Protein AF-A0A4Q3V142-F1 (afdb_monomer_lite)

Sequence (77 aa):
PYLYAVGLFLVGYVGLAISLWPYIVPFEMIPAEAAAADNALALLLWGALPMLPIILGYTAYVYWLFRAKVTDEASYH

pLDDT: mean 90.07, std 12.31, range [46.5, 98.44]

Structure (mmCIF, N/CA/C/O backbone):
data_AF-A0A4Q3V142-F1
#
_entry.id   AF-A0A4Q3V142-F1
#
loop_
_atom_site.group_PDB
_atom_site.id
_atom_site.type_symbol
_atom_site.label_atom_id
_atom_site.label_alt_id
_atom_site.label_comp_id
_atom_site.label_asym_id
_atom_site.label_entity_id
_atom_site.label_seq_id
_atom_site.pdbx_PDB_ins_code
_atom_site.Cartn_x
_atom_site.Cartn_y
_atom_site.Cartn_z
_atom_site.occupancy
_atom_site.B_iso_or_equiv
_atom_site.auth_seq_id
_atom_site.auth_comp_id
_atom_site.auth_asym_id
_atom_site.auth_atom_id
_atom_site.pdbx_PDB_model_num
ATOM 1 N N . PRO A 1 1 ? -17.906 -12.112 8.968 1.00 83.94 1 PRO A N 1
ATOM 2 C CA . PRO A 1 1 ? -18.280 -11.971 7.533 1.00 83.94 1 PRO A CA 1
ATOM 3 C C . PRO A 1 1 ? -17.405 -10.951 6.781 1.00 83.94 1 PRO A C 1
ATOM 5 O O . PRO A 1 1 ? -16.862 -11.306 5.745 1.00 83.94 1 PRO A O 1
ATOM 8 N N . TYR A 1 2 ? -17.205 -9.734 7.313 1.00 87.62 2 TYR A N 1
ATOM 9 C CA . TYR A 1 2 ? -16.428 -8.672 6.645 1.00 87.62 2 TYR A CA 1
ATOM 10 C C . TYR A 1 2 ? -14.975 -9.061 6.310 1.00 87.62 2 TYR A C 1
ATOM 12 O O . TYR A 1 2 ? -14.590 -9.023 5.149 1.00 87.62 2 TYR A O 1
ATOM 20 N N . LEU A 1 3 ? -14.184 -9.512 7.293 1.00 91.19 3 LEU A N 1
ATOM 21 C CA . LEU A 1 3 ? -12.779 -9.889 7.060 1.00 91.19 3 LEU A CA 1
ATOM 22 C C . LEU A 1 3 ? -12.626 -11.044 6.059 1.00 91.19 3 LEU A C 1
ATOM 24 O O . LEU A 1 3 ? -11.697 -11.043 5.260 1.00 91.19 3 LEU A O 1
ATOM 28 N N . TYR A 1 4 ? -13.561 -11.998 6.062 1.00 95.31 4 TYR A N 1
ATOM 29 C CA . TYR A 1 4 ? -13.583 -13.083 5.079 1.00 95.31 4 TYR A CA 1
ATOM 30 C C . TYR A 1 4 ? -13.904 -12.579 3.669 1.00 95.31 4 TYR A C 1
ATOM 32 O O . TYR A 1 4 ? -13.296 -13.049 2.714 1.00 95.31 4 TYR A O 1
ATOM 40 N N . ALA A 1 5 ? -14.803 -11.599 3.531 1.00 95.81 5 ALA A N 1
ATOM 41 C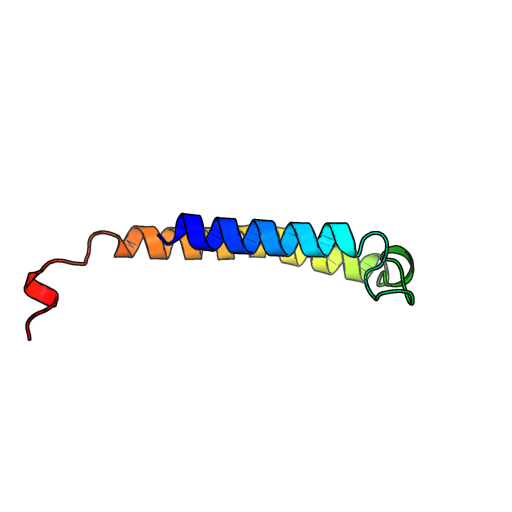 CA . ALA A 1 5 ? -15.067 -10.956 2.246 1.00 95.81 5 ALA A CA 1
ATOM 42 C C . ALA A 1 5 ? -13.831 -10.193 1.741 1.00 95.81 5 ALA A C 1
ATOM 44 O O . ALA A 1 5 ? -13.446 -10.363 0.588 1.00 95.81 5 ALA A O 1
ATOM 45 N N . VAL A 1 6 ? -13.155 -9.431 2.612 1.00 95.00 6 VAL A N 1
ATOM 46 C CA . VAL A 1 6 ? -11.884 -8.760 2.276 1.00 95.00 6 VAL A CA 1
ATOM 47 C C . VAL A 1 6 ? -10.837 -9.782 1.825 1.00 95.00 6 VAL A C 1
ATOM 49 O O . VAL A 1 6 ? -10.228 -9.609 0.774 1.00 95.00 6 VAL A O 1
ATOM 52 N N . GLY A 1 7 ? -10.671 -10.877 2.572 1.00 97.06 7 GLY A N 1
ATOM 53 C CA . GLY A 1 7 ? -9.751 -11.957 2.216 1.00 97.06 7 GLY A CA 1
ATOM 54 C C . GLY A 1 7 ? -10.073 -12.597 0.864 1.00 97.06 7 GLY A C 1
ATOM 55 O O . GLY A 1 7 ? -9.172 -12.781 0.051 1.00 97.06 7 GLY A O 1
ATOM 56 N N . LEU A 1 8 ? -11.349 -12.877 0.585 1.00 97.56 8 LEU A N 1
ATOM 57 C CA . LEU A 1 8 ? -11.789 -13.444 -0.692 1.00 97.56 8 LEU A CA 1
ATOM 58 C C . LEU A 1 8 ? -11.452 -12.522 -1.874 1.00 97.56 8 LEU A C 1
ATOM 60 O O . LEU A 1 8 ? -10.912 -12.986 -2.878 1.00 97.56 8 LEU A O 1
ATOM 64 N N . PHE A 1 9 ? -11.719 -11.220 -1.743 1.00 96.94 9 PHE A N 1
ATOM 65 C CA . PHE A 1 9 ? -11.374 -10.234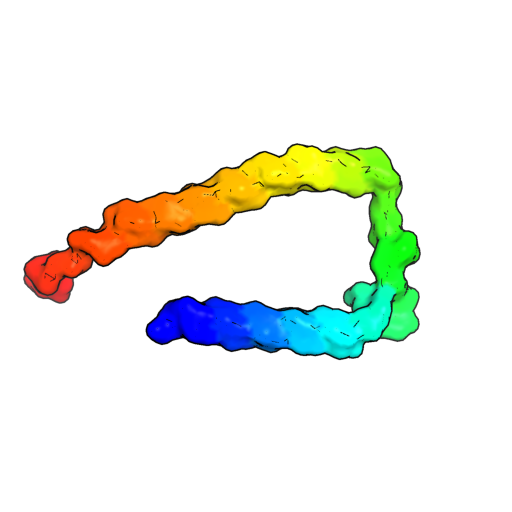 -2.770 1.00 96.94 9 PHE A CA 1
ATOM 66 C C . PHE A 1 9 ? -9.862 -10.113 -2.972 1.00 96.94 9 PHE A C 1
ATOM 68 O O . PHE A 1 9 ? -9.404 -10.066 -4.113 1.00 96.94 9 PHE A O 1
ATOM 75 N N . LEU A 1 10 ? -9.082 -10.107 -1.888 1.00 97.88 10 LEU A N 1
ATOM 76 C CA . LEU A 1 10 ? -7.621 -10.058 -1.965 1.00 97.88 10 LEU A CA 1
ATOM 77 C C . LEU A 1 10 ? -7.053 -11.277 -2.694 1.00 97.88 10 LEU A C 1
ATOM 79 O O . LEU A 1 10 ? -6.227 -11.115 -3.588 1.00 97.88 10 LEU A O 1
ATOM 83 N N . VAL A 1 11 ? -7.519 -12.485 -2.364 1.00 98.12 11 VAL A N 1
ATOM 84 C CA . VAL A 1 11 ? -7.079 -13.717 -3.038 1.00 98.12 11 VAL A CA 1
ATOM 85 C C . VAL A 1 11 ? -7.443 -13.689 -4.522 1.00 98.12 11 VAL A C 1
ATOM 87 O O . VAL A 1 11 ? -6.597 -14.010 -5.353 1.00 98.12 11 VAL A O 1
ATOM 90 N N . GLY A 1 12 ? -8.659 -13.254 -4.873 1.00 97.69 12 GLY A N 1
ATOM 91 C CA . GLY A 1 12 ? -9.069 -13.103 -6.271 1.00 97.69 12 GLY A CA 1
ATOM 92 C C . GLY A 1 12 ? -8.196 -12.104 -7.039 1.00 97.69 12 GLY A C 1
ATOM 93 O O . GLY A 1 12 ? -7.749 -12.398 -8.146 1.00 97.69 12 GLY A O 1
ATOM 94 N N . TYR A 1 13 ? -7.889 -10.957 -6.429 1.00 96.94 13 TYR A N 1
ATOM 95 C CA . TYR A 1 13 ? -7.035 -9.932 -7.030 1.00 96.94 13 TYR A CA 1
ATOM 96 C C . TYR A 1 13 ? -5.590 -10.413 -7.219 1.00 96.94 13 TYR A C 1
ATOM 98 O O . TYR A 1 13 ? -5.001 -10.204 -8.277 1.00 96.94 13 TYR A O 1
ATOM 106 N N . VAL A 1 14 ? -5.028 -11.112 -6.229 1.00 97.88 14 VAL A N 1
ATOM 107 C CA . VAL A 1 14 ? -3.689 -11.712 -6.329 1.00 97.88 14 VAL A CA 1
ATOM 108 C C . VAL A 1 14 ? -3.654 -12.803 -7.398 1.00 97.88 14 VAL A C 1
ATOM 110 O O . VAL A 1 14 ? -2.725 -12.831 -8.200 1.00 97.88 14 VAL A O 1
ATOM 113 N N . GLY A 1 15 ? -4.671 -13.668 -7.459 1.00 97.44 15 GLY A N 1
ATOM 114 C CA . GLY A 1 15 ? -4.783 -14.691 -8.500 1.00 97.44 15 GLY A CA 1
ATOM 115 C C . GLY A 1 15 ? -4.811 -14.084 -9.905 1.00 97.44 15 GLY A C 1
ATOM 116 O O . GLY A 1 15 ? -4.115 -14.569 -10.798 1.00 97.44 15 GLY A O 1
ATOM 117 N N . LEU A 1 16 ? -5.537 -12.977 -10.084 1.00 95.25 16 LEU A N 1
ATOM 118 C CA . LEU A 1 16 ? -5.542 -12.210 -11.329 1.00 95.25 16 LEU A CA 1
ATOM 119 C C . LEU A 1 16 ? -4.157 -11.624 -11.635 1.00 95.25 16 LEU A C 1
ATOM 121 O O . LEU A 1 16 ? -3.658 -11.801 -12.743 1.00 95.25 16 LEU A O 1
ATOM 125 N N . ALA A 1 17 ? -3.514 -10.976 -10.661 1.00 94.50 17 ALA A N 1
ATOM 126 C CA . ALA A 1 17 ? -2.192 -10.377 -10.844 1.00 94.50 17 ALA A CA 1
ATOM 127 C C . ALA A 1 17 ? -1.131 -11.418 -11.245 1.00 94.50 17 ALA A C 1
ATOM 129 O O . ALA A 1 17 ? -0.350 -11.179 -12.162 1.00 94.50 17 ALA A O 1
ATOM 130 N N . ILE A 1 18 ? -1.142 -12.594 -10.608 1.00 95.75 18 ILE A N 1
ATOM 131 C CA . ILE A 1 18 ? -0.244 -13.709 -10.946 1.00 95.75 18 ILE A CA 1
ATOM 132 C C . ILE A 1 18 ? -0.537 -14.245 -12.349 1.00 95.75 18 ILE A C 1
ATOM 134 O O . ILE A 1 18 ? 0.394 -14.554 -13.085 1.00 95.75 18 ILE A O 1
ATOM 138 N N . SER A 1 19 ? -1.812 -14.338 -12.733 1.00 94.38 19 SER A N 1
ATOM 139 C CA . SER A 1 19 ? -2.204 -14.850 -14.053 1.00 94.38 19 SER A CA 1
ATOM 140 C C . SER A 1 19 ? -1.774 -13.933 -15.200 1.00 94.38 19 SER A C 1
ATOM 142 O O . SER A 1 19 ? -1.559 -14.407 -16.311 1.00 94.38 19 SER A O 1
ATOM 144 N N . LEU A 1 20 ? -1.676 -12.627 -14.941 1.00 93.12 20 LEU A N 1
ATOM 145 C CA . LEU A 1 20 ? -1.266 -11.632 -15.931 1.00 93.12 20 LEU A CA 1
ATOM 146 C C . LEU A 1 20 ? 0.247 -11.419 -15.975 1.00 93.12 20 LEU A C 1
ATOM 148 O O . LEU A 1 20 ? 0.767 -11.022 -17.014 1.00 93.12 20 LEU A O 1
ATOM 152 N N . TRP A 1 21 ? 0.961 -11.710 -14.887 1.00 92.12 21 TRP A N 1
ATOM 153 C CA . TRP A 1 21 ? 2.414 -11.581 -14.834 1.00 92.12 21 TRP A CA 1
ATOM 154 C C . TRP A 1 21 ? 3.089 -12.382 -15.968 1.00 92.12 21 TRP A C 1
ATOM 156 O O . TRP A 1 21 ? 2.777 -13.561 -16.140 1.00 92.12 21 TRP A O 1
ATOM 166 N N . PRO A 1 22 ? 4.034 -11.803 -16.738 1.00 93.38 22 PRO A N 1
ATOM 167 C CA . PRO A 1 22 ? 4.746 -10.535 -16.520 1.00 93.38 22 PRO A CA 1
ATOM 168 C C . PRO A 1 22 ? 4.105 -9.293 -17.167 1.00 93.38 22 PRO A C 1
ATOM 170 O O . PRO A 1 22 ? 4.718 -8.228 -17.174 1.00 93.38 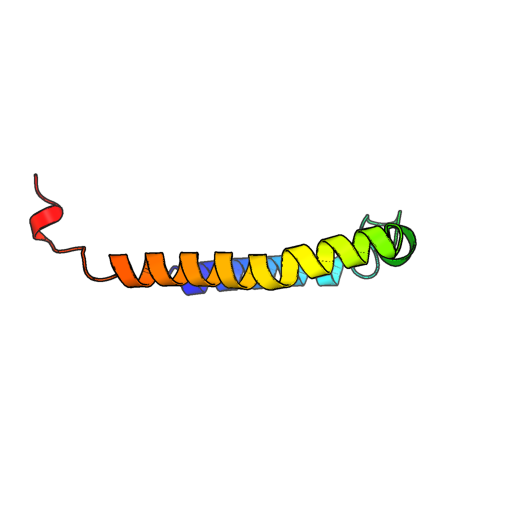22 PRO A O 1
ATOM 173 N N . TYR A 1 23 ? 2.910 -9.409 -17.734 1.00 94.88 23 TYR A N 1
ATOM 174 C CA . TYR A 1 23 ? 2.252 -8.347 -18.488 1.00 94.88 23 TYR A CA 1
ATOM 175 C C . TYR A 1 23 ? 1.353 -7.489 -17.592 1.00 94.88 23 TYR A C 1
ATOM 177 O O . TYR A 1 23 ? 0.576 -8.002 -16.789 1.00 94.88 23 TYR A O 1
ATOM 185 N N . ILE A 1 24 ? 1.423 -6.165 -17.759 1.00 91.25 24 ILE A N 1
ATOM 186 C CA . ILE A 1 24 ? 0.448 -5.235 -17.160 1.00 91.25 24 ILE A CA 1
ATOM 187 C C . ILE A 1 24 ? -0.737 -4.995 -18.106 1.00 91.25 24 ILE A C 1
ATOM 189 O O . ILE A 1 24 ? -1.867 -4.818 -17.656 1.00 91.25 24 ILE A O 1
ATOM 193 N N . VAL A 1 25 ? -0.482 -5.067 -19.416 1.00 91.00 25 VAL A N 1
ATOM 194 C CA . VAL A 1 25 ? -1.490 -5.137 -20.478 1.00 91.00 25 VAL A CA 1
ATOM 195 C C . VAL A 1 25 ? -1.237 -6.436 -21.251 1.00 91.00 25 VAL A C 1
ATOM 197 O O . VAL A 1 25 ? -0.139 -6.585 -21.800 1.00 91.00 25 VAL A O 1
ATOM 200 N N . PRO A 1 26 ? -2.188 -7.394 -21.273 1.00 89.44 26 PRO A N 1
ATOM 201 C CA . PRO A 1 26 ? -1.974 -8.712 -21.869 1.00 89.44 26 PRO A CA 1
ATOM 202 C C . PRO A 1 26 ? -1.437 -8.621 -23.297 1.00 89.44 26 PRO A C 1
ATOM 204 O O . PRO A 1 26 ? -2.047 -7.962 -24.131 1.00 89.44 26 PRO A O 1
ATOM 207 N N . PHE A 1 27 ? -0.322 -9.306 -23.564 1.00 86.31 27 PHE A N 1
ATOM 208 C CA . PHE A 1 27 ? 0.335 -9.397 -24.879 1.00 86.31 27 PHE A CA 1
ATOM 209 C C . PHE A 1 27 ? 0.854 -8.079 -25.479 1.00 86.31 27 PHE A C 1
ATOM 211 O O . PHE A 1 27 ? 1.367 -8.104 -26.593 1.00 86.31 27 PHE A O 1
ATOM 218 N N . GLU A 1 28 ? 0.769 -6.964 -24.751 1.00 91.56 28 GLU A N 1
ATOM 219 C CA . GLU A 1 28 ? 1.128 -5.635 -25.265 1.00 91.56 28 GLU A CA 1
ATOM 220 C C . GLU A 1 28 ? 2.344 -5.044 -24.551 1.00 91.56 28 GLU A C 1
ATOM 222 O O . GLU A 1 28 ? 3.251 -4.544 -25.207 1.00 91.56 28 GLU A O 1
ATOM 227 N N . MET A 1 29 ? 2.375 -5.071 -23.210 1.00 92.81 29 MET A N 1
ATOM 228 C CA . MET A 1 29 ? 3.379 -4.311 -22.456 1.00 92.81 29 MET A CA 1
ATOM 229 C C . MET A 1 29 ? 3.698 -4.918 -21.089 1.00 92.81 29 MET A C 1
ATOM 231 O O . MET A 1 29 ? 2.799 -5.329 -20.339 1.00 92.81 29 MET A O 1
ATOM 235 N N . ILE A 1 30 ? 4.986 -4.913 -20.738 1.00 95.12 30 ILE A N 1
ATOM 236 C CA . ILE A 1 30 ? 5.480 -5.284 -19.402 1.00 95.12 30 ILE A CA 1
ATOM 237 C C . ILE A 1 30 ? 5.731 -4.038 -18.525 1.00 95.12 30 ILE A C 1
ATOM 239 O O . ILE A 1 30 ? 5.952 -2.947 -19.051 1.00 95.12 30 ILE A O 1
ATOM 243 N N . PRO A 1 31 ? 5.753 -4.154 -17.180 1.00 92.88 31 PRO A N 1
ATOM 244 C CA . PRO A 1 31 ? 5.908 -3.005 -16.281 1.00 92.88 31 PRO A CA 1
ATOM 245 C C . PRO A 1 31 ? 7.135 -2.123 -16.545 1.00 92.88 31 PRO A C 1
ATOM 247 O O . PRO A 1 31 ? 7.071 -0.918 -16.328 1.00 92.88 31 PRO A O 1
ATOM 250 N N . ALA A 1 32 ? 8.239 -2.706 -17.021 1.00 91.31 32 ALA A N 1
ATOM 251 C CA . ALA A 1 32 ? 9.456 -1.960 -17.341 1.00 91.31 32 ALA A CA 1
ATOM 252 C C . ALA A 1 32 ? 9.278 -1.015 -18.543 1.00 91.31 32 ALA A C 1
ATOM 254 O O . ALA A 1 32 ? 9.870 0.057 -18.570 1.00 91.31 32 ALA A O 1
ATOM 255 N N . GLU A 1 33 ? 8.446 -1.395 -19.513 1.00 92.81 33 GLU A N 1
ATOM 256 C CA . GLU A 1 33 ? 8.132 -0.587 -20.699 1.00 92.81 33 GLU A CA 1
ATOM 257 C C . GLU A 1 33 ? 7.056 0.464 -20.397 1.00 92.81 33 GLU A C 1
ATOM 259 O O . GLU A 1 33 ? 7.042 1.535 -20.996 1.00 92.81 33 GLU A O 1
ATOM 264 N N . ALA A 1 34 ? 6.180 0.170 -19.431 1.00 90.62 34 ALA A N 1
ATOM 265 C CA . ALA A 1 34 ? 5.124 1.065 -18.961 1.00 90.62 34 ALA A CA 1
ATOM 266 C C . ALA A 1 34 ? 5.609 2.126 -17.956 1.00 90.62 34 ALA A C 1
ATOM 268 O O . ALA A 1 34 ? 4.817 2.960 -17.508 1.00 90.62 34 ALA A O 1
ATOM 269 N N . ALA A 1 35 ? 6.874 2.062 -17.533 1.00 92.56 35 ALA A N 1
ATOM 270 C CA . ALA A 1 35 ? 7.399 2.914 -16.479 1.00 92.56 35 ALA A CA 1
ATOM 271 C C . ALA A 1 35 ? 7.435 4.387 -16.916 1.00 92.56 35 ALA A C 1
ATOM 273 O O . ALA A 1 35 ? 7.941 4.741 -17.981 1.00 92.56 35 ALA A O 1
ATOM 274 N N . ALA A 1 36 ? 6.911 5.267 -16.061 1.00 93.31 36 ALA A N 1
ATOM 275 C CA . ALA A 1 36 ? 7.098 6.705 -16.211 1.00 93.31 36 ALA A CA 1
ATOM 276 C C . ALA A 1 36 ? 8.564 7.096 -15.946 1.00 93.31 36 ALA A C 1
ATOM 278 O O . ALA A 1 36 ? 9.342 6.305 -15.418 1.00 93.31 36 ALA A O 1
ATOM 279 N N . ALA A 1 37 ? 8.930 8.343 -16.255 1.00 96.25 37 ALA A N 1
ATOM 280 C CA . ALA A 1 37 ? 10.254 8.868 -15.927 1.00 96.25 37 ALA A CA 1
ATOM 281 C C . ALA A 1 37 ? 10.571 8.727 -14.422 1.00 96.25 37 ALA A C 1
ATOM 283 O O . ALA A 1 37 ? 9.708 8.971 -13.571 1.00 96.25 37 ALA A O 1
ATOM 284 N N . ASP A 1 38 ? 11.823 8.389 -14.094 1.00 95.81 38 ASP A N 1
ATOM 285 C CA . ASP A 1 38 ? 12.260 8.053 -12.728 1.00 95.81 38 ASP A CA 1
ATOM 286 C C . ASP A 1 38 ? 11.923 9.136 -11.693 1.00 95.81 38 ASP A C 1
ATOM 288 O O . ASP A 1 38 ? 11.544 8.837 -10.561 1.00 95.81 38 ASP A O 1
ATOM 292 N N . ASN A 1 39 ? 12.009 10.413 -12.078 1.00 96.50 39 ASN A N 1
ATOM 293 C CA . ASN A 1 39 ? 11.671 11.541 -11.211 1.00 96.50 39 ASN A CA 1
ATOM 294 C C . ASN A 1 39 ? 10.171 11.601 -10.873 1.00 96.50 39 ASN A C 1
ATOM 296 O O . ASN A 1 39 ? 9.810 11.915 -9.739 1.00 96.50 39 ASN A O 1
ATOM 300 N N . ALA A 1 40 ? 9.300 11.285 -11.833 1.00 97.12 40 ALA A N 1
ATOM 301 C CA . ALA A 1 40 ? 7.861 11.218 -11.621 1.00 97.12 40 ALA A CA 1
ATOM 302 C C . ALA A 1 40 ? 7.497 10.025 -10.728 1.00 97.12 40 ALA A C 1
ATOM 304 O O . ALA A 1 40 ? 6.687 10.168 -9.811 1.00 97.12 40 ALA A O 1
ATOM 305 N N . LEU A 1 41 ? 8.144 8.873 -10.939 1.00 96.31 41 LEU A N 1
ATOM 306 C CA . LEU A 1 41 ? 7.942 7.688 -10.105 1.00 96.31 41 LEU A CA 1
ATOM 307 C C . LEU A 1 41 ? 8.420 7.925 -8.663 1.00 96.31 41 LEU A C 1
ATOM 309 O O . LEU A 1 41 ? 7.720 7.572 -7.714 1.00 96.31 41 LEU A O 1
ATOM 313 N N . ALA A 1 42 ? 9.563 8.595 -8.488 1.00 97.50 42 ALA A N 1
ATOM 314 C CA . ALA A 1 42 ? 10.072 8.991 -7.177 1.00 97.50 42 ALA A CA 1
ATOM 315 C C . ALA A 1 42 ? 9.134 9.979 -6.464 1.00 97.50 42 ALA A C 1
ATOM 317 O O . ALA A 1 42 ? 8.867 9.819 -5.274 1.00 97.50 42 ALA A O 1
ATOM 318 N N . LEU A 1 43 ? 8.593 10.972 -7.178 1.00 96.81 43 LEU A N 1
ATOM 319 C CA . LEU A 1 43 ? 7.607 11.905 -6.626 1.00 96.81 43 LEU A CA 1
ATOM 320 C C . LEU A 1 43 ? 6.347 11.170 -6.153 1.00 96.81 43 LEU A C 1
ATOM 322 O O . LEU A 1 43 ? 5.865 11.427 -5.048 1.00 96.81 43 LEU A O 1
ATOM 326 N N . LEU A 1 44 ? 5.841 10.227 -6.954 1.00 97.25 44 LEU A N 1
ATOM 327 C CA . LEU A 1 44 ? 4.680 9.416 -6.592 1.00 97.25 44 LEU A CA 1
ATOM 328 C C . LEU A 1 44 ? 4.962 8.539 -5.367 1.00 97.25 44 LEU A C 1
ATOM 330 O O . LEU A 1 44 ? 4.119 8.465 -4.476 1.00 97.25 44 LEU A O 1
ATOM 334 N N . LEU A 1 45 ? 6.149 7.929 -5.281 1.00 97.25 45 LEU A N 1
ATOM 335 C CA . LEU A 1 45 ? 6.562 7.137 -4.122 1.00 97.25 45 LEU A CA 1
ATOM 336 C C . LEU A 1 45 ? 6.587 7.985 -2.846 1.00 97.25 45 LEU A C 1
ATOM 338 O O . LEU A 1 45 ? 5.977 7.602 -1.848 1.00 97.25 45 LEU A O 1
ATOM 342 N N . TRP A 1 46 ? 7.244 9.147 -2.880 1.00 97.94 46 TRP A N 1
ATOM 343 C CA . TRP A 1 46 ? 7.330 10.038 -1.720 1.00 97.94 46 TRP A CA 1
ATOM 344 C C . TRP A 1 46 ? 5.979 10.626 -1.315 1.00 97.94 46 TRP A C 1
ATOM 346 O O . TRP A 1 46 ? 5.759 10.858 -0.129 1.00 97.94 46 TRP A O 1
ATOM 356 N N . GLY A 1 47 ? 5.060 10.822 -2.265 1.00 97.12 47 GLY A N 1
ATOM 357 C CA . GLY A 1 47 ? 3.678 11.198 -1.972 1.00 97.12 47 GLY A CA 1
ATOM 358 C C . GLY A 1 47 ? 2.874 10.053 -1.349 1.00 97.12 47 GLY A C 1
ATOM 359 O O . GLY A 1 47 ? 2.195 10.246 -0.342 1.00 97.12 47 GLY A O 1
ATOM 360 N N . ALA A 1 48 ? 2.967 8.845 -1.907 1.00 97.38 48 ALA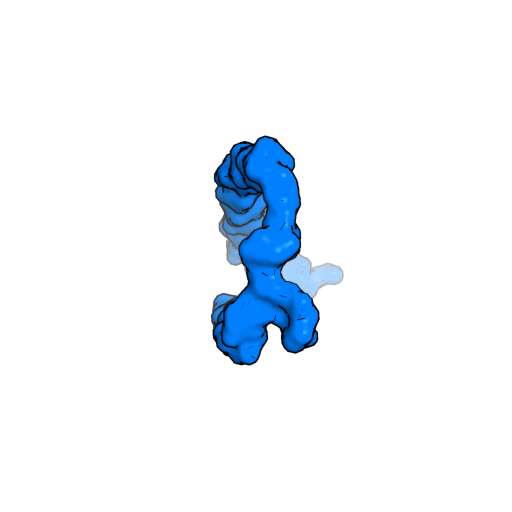 A N 1
ATOM 361 C CA . ALA A 1 48 ? 2.207 7.684 -1.449 1.00 97.38 48 ALA A CA 1
ATOM 362 C C . ALA A 1 48 ? 2.679 7.163 -0.082 1.00 97.38 48 ALA A C 1
ATOM 364 O O . ALA A 1 48 ? 1.853 6.726 0.719 1.00 97.38 48 ALA A O 1
ATOM 365 N N . LEU A 1 49 ? 3.982 7.237 0.207 1.00 98.25 49 LEU A N 1
ATOM 366 C CA . LEU A 1 49 ? 4.593 6.677 1.414 1.00 98.25 49 LEU A CA 1
ATOM 367 C C . LEU A 1 49 ? 3.969 7.188 2.730 1.00 98.25 49 LEU A C 1
ATOM 369 O O . LEU A 1 49 ? 3.668 6.346 3.572 1.00 98.25 49 LEU A O 1
ATOM 373 N N . PRO A 1 50 ? 3.734 8.500 2.944 1.00 97.94 50 PRO A N 1
ATOM 374 C CA . PRO A 1 50 ? 2.995 8.995 4.107 1.00 97.94 50 PRO A CA 1
ATOM 375 C C . PRO A 1 50 ? 1.471 8.951 3.919 1.00 97.94 50 PRO A C 1
ATOM 377 O O . PRO A 1 50 ? 0.743 8.778 4.894 1.00 97.94 50 PRO A O 1
ATOM 380 N N . MET A 1 51 ? 0.960 9.093 2.692 1.00 98.06 51 MET A N 1
ATOM 381 C CA . MET A 1 51 ? -0.487 9.123 2.446 1.00 98.06 51 MET A CA 1
ATOM 382 C C . MET A 1 51 ? -1.154 7.773 2.716 1.00 98.06 51 MET A C 1
ATOM 384 O O . MET A 1 51 ? -2.187 7.727 3.381 1.00 98.06 51 MET A O 1
ATOM 388 N N . LEU A 1 52 ? -0.555 6.669 2.268 1.00 97.50 52 LEU A N 1
ATOM 389 C CA . LEU A 1 52 ? -1.081 5.321 2.489 1.00 97.50 52 LEU A CA 1
ATOM 390 C C . LEU A 1 52 ? -1.273 4.977 3.978 1.00 97.50 52 LEU A C 1
ATOM 392 O O . LEU A 1 52 ? -2.389 4.597 4.341 1.00 97.50 52 LEU A O 1
ATOM 396 N N . PRO A 1 53 ? -0.273 5.128 4.871 1.00 97.81 53 PRO A N 1
ATOM 397 C CA . PRO A 1 53 ? -0.468 4.840 6.288 1.00 97.81 53 PRO A CA 1
ATOM 398 C C . PRO A 1 53 ? -1.473 5.790 6.945 1.00 97.81 53 PRO A C 1
ATOM 400 O O . PRO A 1 53 ? -2.216 5.347 7.817 1.00 97.81 53 PRO A O 1
ATOM 403 N N . ILE A 1 54 ? -1.563 7.055 6.517 1.00 98.44 54 ILE A N 1
ATOM 404 C CA . ILE A 1 54 ? -2.582 7.989 7.023 1.00 98.44 54 ILE A CA 1
ATOM 405 C C . ILE A 1 54 ? -3.989 7.517 6.641 1.00 98.44 54 ILE A C 1
ATOM 407 O O . ILE A 1 54 ? -4.858 7.434 7.508 1.00 98.44 54 ILE A O 1
ATOM 411 N N . ILE A 1 55 ? -4.214 7.167 5.371 1.00 97.88 55 ILE A N 1
ATOM 412 C CA . ILE A 1 55 ? -5.517 6.695 4.879 1.00 97.88 55 ILE A CA 1
ATOM 413 C C . ILE A 1 55 ? -5.930 5.410 5.605 1.00 97.88 55 ILE A C 1
ATOM 415 O O . ILE A 1 55 ? -7.057 5.304 6.100 1.00 97.88 55 ILE A O 1
ATOM 419 N N . LEU A 1 56 ? -5.016 4.441 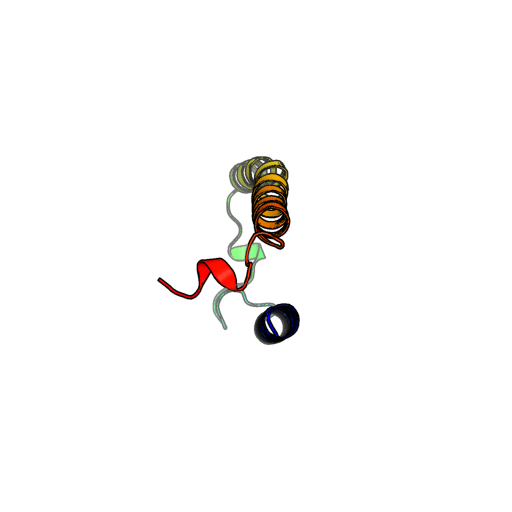5.711 1.00 96.50 56 LEU A N 1
ATOM 420 C CA . LEU A 1 56 ? -5.277 3.176 6.399 1.00 96.50 56 LEU A CA 1
ATOM 421 C C . LEU A 1 56 ? -5.500 3.382 7.902 1.00 96.50 56 LEU A C 1
ATOM 423 O O . LEU A 1 56 ? -6.429 2.802 8.465 1.00 96.50 56 LEU A O 1
ATOM 427 N N . GLY A 1 57 ? -4.703 4.242 8.541 1.00 98.06 57 GLY A N 1
ATOM 428 C CA . GLY A 1 57 ? -4.832 4.582 9.956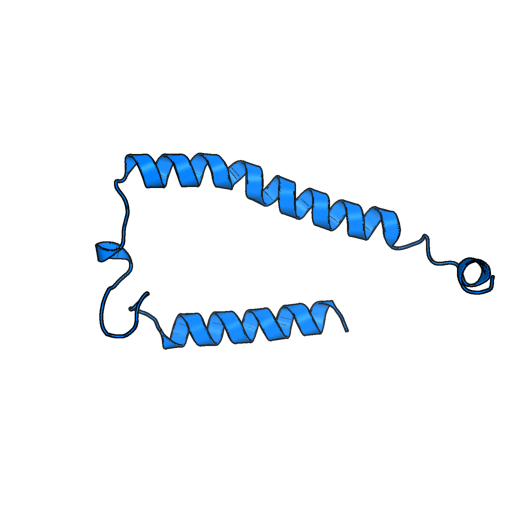 1.00 98.06 57 GLY A CA 1
ATOM 429 C C . GLY A 1 57 ? -6.157 5.270 10.267 1.00 98.06 57 GLY A C 1
ATOM 430 O O . GLY A 1 57 ? -6.844 4.874 11.206 1.00 98.06 57 GLY A O 1
ATOM 431 N N . TYR A 1 58 ? -6.567 6.239 9.445 1.00 97.62 58 TYR A N 1
ATOM 432 C CA . TYR A 1 58 ? -7.868 6.893 9.569 1.00 97.62 58 TYR A CA 1
ATOM 433 C C . TYR A 1 58 ? -9.016 5.899 9.382 1.00 97.62 58 TYR A C 1
ATOM 435 O O . TYR A 1 58 ? -9.936 5.862 10.196 1.00 97.62 58 TYR A O 1
ATOM 443 N N . THR A 1 59 ? -8.933 5.038 8.365 1.00 95.00 59 THR A N 1
ATOM 444 C CA . THR A 1 59 ? -9.943 4.000 8.120 1.00 95.00 59 THR A CA 1
ATOM 445 C C . THR A 1 59 ? -10.071 3.079 9.335 1.00 95.00 59 THR A C 1
ATOM 447 O O . THR A 1 59 ? -11.172 2.877 9.845 1.00 95.00 59 THR A O 1
ATOM 450 N N . ALA A 1 60 ? -8.951 2.580 9.868 1.00 94.56 60 ALA A N 1
ATOM 451 C CA . ALA A 1 60 ? -8.935 1.748 11.070 1.00 94.56 60 ALA A CA 1
ATOM 452 C C . ALA A 1 60 ? -9.473 2.489 12.307 1.00 94.56 60 ALA A C 1
ATOM 454 O O . ALA A 1 60 ? -10.231 1.912 13.089 1.00 94.56 60 ALA A O 1
ATOM 455 N N . TYR A 1 61 ? -9.129 3.771 12.465 1.00 95.88 61 TYR A N 1
ATOM 456 C CA . TYR A 1 61 ? -9.619 4.616 13.550 1.00 95.88 61 TYR A CA 1
ATOM 457 C C . TYR A 1 61 ? -11.137 4.801 13.494 1.00 95.88 61 TYR A C 1
ATOM 459 O O . TYR A 1 61 ? -11.795 4.665 14.520 1.00 95.88 61 TYR A O 1
ATOM 467 N N . VAL A 1 62 ? -11.709 5.042 12.310 1.00 94.12 62 VAL A N 1
ATOM 468 C CA . VAL A 1 62 ? -13.165 5.137 12.121 1.00 94.12 62 VAL A CA 1
ATOM 469 C C . VAL A 1 62 ? -13.840 3.829 12.531 1.00 94.12 62 VAL A C 1
ATOM 471 O O . VAL A 1 62 ? -14.765 3.852 13.345 1.00 94.12 62 VAL A O 1
ATOM 474 N N . TYR A 1 63 ? -13.343 2.680 12.057 1.00 90.81 63 TYR A N 1
ATOM 475 C CA . TYR A 1 63 ? -13.867 1.378 12.486 1.00 90.81 63 TYR A CA 1
ATOM 476 C C . TYR A 1 63 ? -13.783 1.201 14.005 1.00 90.81 63 TYR A C 1
ATOM 478 O O . TYR A 1 63 ? -14.737 0.732 14.624 1.00 90.81 63 TYR A O 1
ATOM 486 N N . TRP A 1 64 ? -12.675 1.608 14.626 1.00 90.62 64 TRP A N 1
ATOM 487 C CA . TRP A 1 64 ? -12.508 1.532 16.074 1.00 90.62 64 TRP A CA 1
ATOM 488 C C . TRP A 1 64 ? -13.464 2.462 16.835 1.00 90.62 64 TRP A C 1
ATOM 490 O O . TRP A 1 64 ? -14.049 2.045 17.834 1.00 90.62 64 TRP A O 1
ATOM 500 N N . LEU A 1 65 ? -13.659 3.690 16.354 1.00 92.25 65 LEU A N 1
ATOM 501 C CA . LEU A 1 65 ? -14.503 4.708 16.980 1.00 92.25 65 LEU A CA 1
ATOM 502 C C . LEU A 1 65 ? -15.988 4.310 16.981 1.00 92.25 65 LEU A C 1
ATOM 504 O O . LEU A 1 65 ? -16.706 4.612 17.938 1.00 92.25 65 LEU A O 1
ATOM 508 N N . PHE A 1 66 ? -16.449 3.631 15.927 1.00 87.50 66 PHE A N 1
ATOM 509 C CA . PHE A 1 66 ? -17.852 3.235 15.767 1.00 87.50 66 PHE A CA 1
ATOM 510 C C . PHE A 1 66 ? -18.166 1.795 16.198 1.00 87.50 66 PHE A C 1
ATOM 512 O O . PHE A 1 66 ? -19.340 1.450 16.300 1.00 87.50 66 PHE A O 1
ATOM 519 N N . ARG A 1 67 ? -17.167 0.964 16.535 1.00 82.38 67 ARG A N 1
ATOM 520 C CA . ARG A 1 67 ? -17.379 -0.464 16.860 1.00 82.38 67 ARG A CA 1
ATOM 521 C C . ARG A 1 67 ? -18.345 -0.751 18.018 1.00 82.38 67 ARG A C 1
ATOM 523 O O . ARG A 1 67 ? -18.848 -1.861 18.104 1.00 82.38 67 ARG A O 1
ATOM 530 N N . ALA A 1 68 ? -18.542 0.201 18.932 1.00 67.88 68 ALA A N 1
ATOM 531 C CA . ALA A 1 68 ? -19.280 0.002 20.185 1.00 67.88 68 ALA A CA 1
ATOM 532 C C . ALA A 1 68 ? -20.498 0.930 20.341 1.00 67.88 68 ALA A C 1
ATOM 534 O O . ALA A 1 68 ? -21.072 1.005 21.421 1.00 67.88 68 ALA A O 1
ATOM 535 N N . LYS A 1 69 ? -20.877 1.665 19.287 1.00 64.25 69 LYS A N 1
ATOM 536 C CA . LYS A 1 69 ? -21.986 2.637 19.333 1.00 64.25 69 LYS A CA 1
ATOM 537 C C . LYS A 1 69 ? -23.314 2.093 18.797 1.00 64.25 69 LYS A C 1
ATOM 539 O O . LYS A 1 69 ? -24.251 2.861 18.624 1.00 64.25 69 LYS A O 1
ATOM 544 N N . VAL A 1 70 ? -23.395 0.792 18.530 1.00 66.25 70 VAL A N 1
ATOM 545 C CA . VAL A 1 70 ? -24.635 0.126 18.120 1.00 66.25 70 VAL A CA 1
ATOM 546 C C . VAL A 1 70 ? -25.239 -0.521 19.364 1.00 66.25 70 VAL A C 1
ATOM 548 O O . VAL A 1 70 ? -24.849 -1.621 19.744 1.00 66.25 70 VAL A O 1
ATOM 551 N N . THR A 1 71 ? -26.119 0.206 20.050 1.00 64.56 71 THR A N 1
ATOM 552 C CA . THR A 1 71 ? -26.986 -0.321 21.112 1.00 64.56 71 THR A CA 1
ATOM 553 C C . THR A 1 71 ? -28.362 -0.618 20.522 1.00 64.56 71 THR A C 1
ATOM 555 O O . THR A 1 71 ? -28.841 0.143 19.682 1.00 64.56 71 THR A O 1
ATOM 558 N N . ASP A 1 72 ? -29.009 -1.705 20.955 1.00 63.19 72 ASP A N 1
ATOM 559 C CA . ASP A 1 72 ? -30.321 -2.136 20.435 1.00 63.19 72 ASP A CA 1
ATOM 560 C C . ASP A 1 72 ? -31.406 -1.039 20.541 1.00 63.19 72 ASP A C 1
ATOM 562 O O . ASP A 1 72 ? -32.312 -0.975 19.713 1.00 63.19 72 ASP A O 1
ATOM 566 N N . GLU A 1 73 ? -31.272 -0.109 21.495 1.00 60.53 73 GLU A N 1
ATOM 567 C CA . GLU A 1 73 ? -32.163 1.051 21.673 1.00 60.53 73 GLU A CA 1
ATOM 568 C C . GLU A 1 73 ? -32.097 2.075 20.522 1.00 60.53 73 GLU A C 1
ATOM 570 O O . GLU A 1 73 ? -33.063 2.793 20.284 1.00 60.53 73 GLU A O 1
ATOM 575 N N . ALA A 1 74 ? -30.996 2.131 19.764 1.00 59.09 74 ALA A N 1
ATOM 576 C CA . ALA A 1 74 ? -30.855 3.033 18.615 1.00 59.09 74 ALA A CA 1
ATOM 577 C C . ALA A 1 74 ? -31.500 2.481 17.326 1.00 59.09 74 ALA A C 1
ATOM 579 O O . ALA A 1 74 ? -31.557 3.182 16.318 1.00 59.09 74 ALA A O 1
ATOM 580 N N . SER A 1 75 ? -31.970 1.227 17.350 1.00 56.56 75 SER A N 1
ATOM 581 C CA . SER A 1 75 ? -32.566 0.527 16.204 1.00 56.56 75 SER A CA 1
ATOM 582 C C . SER A 1 75 ? -34.100 0.605 16.154 1.00 56.56 75 SER A C 1
ATOM 584 O O . SER A 1 75 ? -34.682 0.125 15.181 1.00 56.56 75 SER A O 1
ATOM 586 N N . TYR A 1 76 ? -34.759 1.166 17.175 1.00 46.50 76 TYR A N 1
ATOM 587 C CA . TYR A 1 76 ? -36.223 1.221 17.269 1.00 46.50 76 TYR A CA 1
ATOM 588 C C . TYR A 1 76 ? -36.725 2.630 17.601 1.00 46.50 76 TYR A C 1
ATOM 590 O O . TYR A 1 76 ? -37.219 2.882 18.697 1.00 46.50 76 TYR A O 1
ATOM 598 N N . HIS A 1 77 ? -36.640 3.518 16.612 1.00 51.09 77 HIS A N 1
ATOM 599 C CA . HIS A 1 77 ? -37.533 4.663 16.423 1.00 51.09 77 HIS A CA 1
ATOM 600 C C . HIS A 1 77 ? -37.739 4.898 14.928 1.00 51.09 77 HIS A C 1
ATOM 602 O O . HIS A 1 77 ? -36.751 4.748 14.174 1.00 51.09 77 HIS A O 1
#

Radius of gyration: 19.81 Å; chains: 1; bounding box: 50×27×47 Å

Foldseek 3Di:
DVVVVVVVVVVVVVVVVVVQPQHPPRPPDGPVRVDDPPVVVVVVCVVCVVVVCVVVVVVVVVCVVCVPVDDVVVVDD

Secondary structure (DSSP, 8-state):
-HHHHHHHHHHHHHHHHHHHTT-SBTTTB-TTTSPPPHHHHHHHHHHHHHHHHHHHHHHHHHHHHHTT---GGGG--